Protein AF-A0A3D2BH63-F1 (afdb_monomer)

Radius of gyration: 15.49 Å; Cα contacts (8 Å, |Δi|>4): 263; chains: 1; bounding box: 50×36×34 Å

pLDDT: mean 92.27, std 14.52, range [35.19, 98.88]

Secondary structure (DSSP, 8-state):
------------S-SSHHHHHHHHHHTTB-HHHHHHTT-EEEHHHHHHHHTTT-S----EEEEE-SHHHHHHHHHH--SS--GGGBSSPPEESS--EE-SSEEEEEEEETTEEEEEEEEE-TTS---EE--TTT-SS-EE-S--

Structure (mmCIF, N/CA/C/O back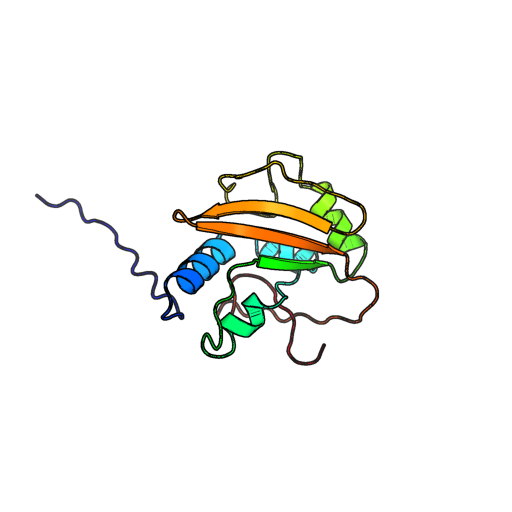bone):
data_AF-A0A3D2BH63-F1
#
_entry.id   AF-A0A3D2BH63-F1
#
loop_
_atom_site.group_PDB
_atom_site.id
_atom_site.type_symbol
_atom_site.label_atom_id
_atom_site.label_alt_id
_atom_site.label_comp_id
_atom_site.label_asym_id
_atom_site.label_entity_id
_atom_site.label_seq_id
_atom_site.pdbx_PDB_ins_code
_atom_site.Cartn_x
_atom_site.Cartn_y
_atom_site.Cartn_z
_atom_site.occupancy
_atom_site.B_iso_or_equiv
_atom_site.auth_seq_id
_atom_site.auth_comp_id
_atom_site.auth_asym_id
_atom_site.auth_atom_id
_atom_site.pdbx_PDB_model_num
ATOM 1 N N . MET A 1 1 ? -32.604 -19.301 19.716 1.00 35.19 1 MET A N 1
ATOM 2 C CA . MET A 1 1 ? -32.144 -20.195 18.634 1.00 35.19 1 MET A CA 1
ATOM 3 C C . MET A 1 1 ? -31.128 -19.418 17.830 1.00 35.19 1 MET A C 1
ATOM 5 O O . MET A 1 1 ? -31.483 -18.405 17.247 1.00 35.19 1 MET A O 1
ATOM 9 N N . ALA A 1 2 ? -29.863 -19.804 17.979 1.00 42.31 2 ALA A N 1
ATOM 10 C CA . ALA A 1 2 ? -28.702 -19.096 17.467 1.00 42.31 2 ALA A CA 1
ATOM 11 C C . ALA A 1 2 ? -28.712 -19.049 15.933 1.00 42.31 2 ALA A C 1
ATOM 13 O O . ALA A 1 2 ? -28.830 -20.091 15.294 1.00 42.31 2 ALA A O 1
ATOM 14 N N . ALA A 1 3 ? -28.552 -17.856 15.363 1.00 39.97 3 ALA A N 1
ATOM 15 C CA . ALA A 1 3 ? -28.030 -17.702 14.015 1.00 39.97 3 ALA A CA 1
ATOM 16 C C . ALA A 1 3 ? -26.554 -17.341 14.178 1.00 39.97 3 ALA A C 1
ATOM 18 O O . ALA A 1 3 ? -26.210 -16.345 14.813 1.00 39.97 3 ALA A O 1
ATOM 19 N N . LEU A 1 4 ? -25.711 -18.261 13.726 1.00 38.03 4 LEU A N 1
ATOM 20 C CA . LEU A 1 4 ? -24.276 -18.295 13.932 1.00 38.03 4 LEU A CA 1
ATOM 21 C C . LEU A 1 4 ? -23.617 -16.999 13.453 1.00 38.03 4 LEU A C 1
ATOM 23 O O . LEU A 1 4 ? -23.700 -16.637 12.283 1.00 38.03 4 LEU A O 1
ATOM 27 N N . CYS A 1 5 ? -22.936 -16.331 14.384 1.00 37.81 5 CYS A N 1
ATOM 28 C CA . CYS A 1 5 ? -21.883 -15.380 14.079 1.00 37.81 5 CYS A CA 1
ATOM 29 C C . CYS A 1 5 ? -20.830 -16.150 13.278 1.00 37.81 5 CYS A C 1
ATOM 31 O O . CYS A 1 5 ? -20.122 -16.990 13.837 1.00 37.81 5 CYS A O 1
ATOM 33 N N . GLN A 1 6 ? -20.774 -15.926 11.966 1.00 40.56 6 GLN A N 1
ATOM 34 C CA . GLN A 1 6 ? -19.672 -16.408 11.150 1.00 40.56 6 GLN A CA 1
ATOM 35 C C . GLN A 1 6 ? -18.455 -15.551 11.514 1.00 40.56 6 GLN A C 1
ATOM 37 O O . GLN A 1 6 ? -18.110 -14.599 10.823 1.00 40.56 6 GLN A O 1
ATOM 42 N N . GLN A 1 7 ? -17.834 -15.862 12.651 1.00 43.84 7 GLN A N 1
ATOM 43 C CA . GLN A 1 7 ? -16.452 -15.493 12.894 1.00 43.84 7 GLN A CA 1
ATOM 44 C C . GLN A 1 7 ? -15.652 -16.260 11.842 1.00 43.84 7 GLN A C 1
ATOM 46 O O . GLN A 1 7 ? -15.339 -17.437 12.020 1.00 43.84 7 GLN A O 1
ATOM 51 N N . HIS A 1 8 ? -15.374 -15.623 10.703 1.00 41.38 8 HIS A N 1
ATOM 52 C CA . HIS A 1 8 ? -14.134 -15.938 10.015 1.00 41.38 8 HIS A CA 1
ATOM 53 C C . HIS A 1 8 ? -13.060 -15.649 11.058 1.00 41.38 8 HIS A C 1
ATOM 55 O O . HIS A 1 8 ? -12.834 -14.495 11.419 1.00 41.38 8 HIS A O 1
ATOM 61 N N . ILE A 1 9 ? -12.503 -16.705 11.647 1.00 47.31 9 ILE A N 1
ATOM 62 C CA . ILE A 1 9 ? -11.255 -16.585 12.381 1.00 47.31 9 ILE A CA 1
ATOM 63 C C . ILE A 1 9 ? -10.245 -16.265 11.289 1.00 47.31 9 ILE A C 1
ATOM 65 O O . ILE A 1 9 ? -9.692 -17.167 10.665 1.00 47.31 9 ILE A O 1
ATOM 69 N N . ASP A 1 10 ? -10.104 -14.981 10.983 1.00 55.44 10 ASP A N 1
ATOM 70 C CA . ASP A 1 10 ? -8.986 -14.500 10.203 1.00 55.44 10 ASP A CA 1
ATOM 71 C C . ASP A 1 10 ? -7.778 -14.711 11.115 1.00 55.44 10 ASP A C 1
ATOM 73 O O . ASP A 1 10 ? -7.544 -13.965 12.072 1.00 55.44 10 ASP A O 1
ATOM 77 N N . MET A 1 11 ? -7.135 -15.868 10.947 1.00 66.56 11 MET A N 1
ATOM 78 C CA . MET A 1 11 ? -5.908 -16.241 11.638 1.00 66.56 11 MET A CA 1
ATOM 79 C C . MET A 1 11 ? -4.815 -15.327 11.094 1.00 66.56 11 MET A C 1
ATOM 81 O O . MET A 1 11 ? -4.008 -15.740 10.265 1.00 66.56 11 MET A O 1
ATOM 85 N N . SER A 1 12 ? -4.840 -14.069 11.530 1.00 79.06 12 SER A N 1
ATOM 86 C CA . SER A 1 12 ? -3.803 -13.107 11.206 1.00 79.06 12 SER A CA 1
ATOM 87 C C . SER A 1 12 ? -2.456 -13.685 11.611 1.00 79.06 12 SER A C 1
ATOM 89 O O . SER A 1 12 ? -2.317 -14.283 12.685 1.00 79.06 12 SER A O 1
ATOM 91 N N . ARG A 1 13 ? -1.462 -13.503 10.745 1.00 88.00 13 ARG A N 1
ATOM 92 C CA . ARG A 1 13 ? -0.096 -13.993 10.973 1.00 88.00 13 ARG A CA 1
ATOM 93 C C . ARG A 1 13 ? 0.632 -13.194 12.055 1.00 88.00 13 ARG A C 1
ATOM 95 O O . ARG A 1 13 ? 1.690 -13.612 12.518 1.00 88.00 13 ARG A O 1
ATOM 102 N N . TYR A 1 14 ? 0.056 -12.067 12.460 1.00 95.62 14 TYR A N 1
ATOM 103 C CA . TYR A 1 14 ? 0.635 -11.118 13.397 1.00 95.62 14 TYR A CA 1
ATOM 104 C C . TYR A 1 14 ? 0.055 -11.287 14.798 1.00 95.62 14 TYR A C 1
ATOM 106 O O . TYR A 1 14 ? -1.119 -11.616 14.974 1.00 95.62 14 TYR A O 1
ATOM 114 N N . ASN A 1 15 ? 0.860 -11.028 15.824 1.00 96.69 15 ASN A N 1
ATOM 115 C CA . ASN A 1 15 ? 0.418 -11.057 17.213 1.00 96.69 15 ASN A CA 1
ATOM 116 C C . ASN A 1 15 ? -0.135 -9.696 17.641 1.00 96.69 15 ASN A C 1
ATOM 118 O O . ASN A 1 15 ? -1.134 -9.647 18.370 1.00 96.69 15 ASN A O 1
ATOM 122 N N . GLN A 1 16 ? 0.465 -8.601 17.162 1.00 97.19 16 GLN A N 1
ATOM 123 C CA . GLN A 1 16 ? 0.119 -7.250 17.586 1.00 97.19 16 GLN A CA 1
ATOM 124 C C . GLN A 1 16 ? -1.128 -6.742 16.873 1.00 97.19 16 GLN A C 1
ATOM 126 O O . GLN A 1 16 ? -1.233 -6.777 15.650 1.00 97.19 16 GLN A O 1
ATOM 131 N N . GLN A 1 17 ? -2.070 -6.197 17.646 1.00 96.69 17 GLN A N 1
ATOM 132 C CA . GLN A 1 17 ? -3.368 -5.768 17.121 1.00 96.69 17 GLN A CA 1
ATOM 133 C C . GLN A 1 17 ? -3.252 -4.765 15.964 1.00 96.69 17 GLN A C 1
ATOM 135 O O . GLN A 1 17 ? -4.004 -4.868 15.000 1.00 96.69 17 GLN A O 1
ATOM 140 N N . HIS A 1 18 ? -2.310 -3.821 16.033 1.00 96.62 18 HIS A N 1
ATOM 141 C CA . HIS A 1 18 ? -2.116 -2.840 14.967 1.00 96.62 18 HIS A CA 1
ATOM 142 C C . HIS A 1 18 ? -1.662 -3.501 13.658 1.00 96.62 18 HIS A C 1
ATOM 144 O O . HIS A 1 18 ? -2.192 -3.167 12.606 1.00 96.62 18 HIS A O 1
ATOM 150 N N . HIS A 1 19 ? -0.779 -4.499 13.698 1.00 97.94 19 HIS A N 1
ATOM 151 C CA . HIS A 1 19 ? -0.349 -5.219 12.498 1.00 97.94 19 HIS A CA 1
ATOM 152 C C . HIS A 1 19 ? -1.436 -6.131 11.920 1.00 97.94 19 HIS A C 1
ATOM 154 O O . HIS A 1 19 ? -1.548 -6.223 10.700 1.00 97.94 19 HIS A O 1
ATOM 160 N N . LYS A 1 20 ? -2.313 -6.710 12.754 1.00 97.75 20 LYS A N 1
ATOM 161 C CA . LYS A 1 20 ? -3.531 -7.394 12.267 1.00 97.75 20 LYS A CA 1
ATOM 162 C C . LYS A 1 20 ? -4.437 -6.442 11.482 1.00 97.75 20 LYS A C 1
ATOM 164 O O . LYS A 1 20 ? -5.003 -6.811 10.458 1.00 97.75 20 LYS A O 1
ATOM 169 N N . ILE A 1 21 ? -4.569 -5.201 11.959 1.00 98.06 21 ILE A N 1
ATOM 170 C CA . ILE A 1 21 ? -5.345 -4.157 11.278 1.00 98.06 21 ILE A CA 1
ATOM 171 C C . ILE A 1 21 ? -4.678 -3.771 9.953 1.00 98.06 21 ILE A C 1
ATOM 173 O O . ILE A 1 21 ? -5.383 -3.642 8.953 1.00 98.06 21 ILE A O 1
ATOM 177 N N . ILE A 1 22 ? -3.346 -3.641 9.913 1.00 98.44 22 ILE A N 1
ATOM 178 C CA . ILE A 1 22 ? -2.617 -3.395 8.660 1.00 98.44 22 ILE A CA 1
ATOM 179 C C . ILE A 1 22 ? -2.807 -4.546 7.672 1.00 98.44 22 ILE A C 1
ATOM 181 O O . ILE A 1 22 ? -3.128 -4.284 6.520 1.00 98.44 22 ILE A O 1
ATOM 185 N N . GLU A 1 23 ? -2.680 -5.804 8.096 1.00 97.69 23 GLU A N 1
ATOM 186 C CA . GLU A 1 23 ? -2.934 -6.968 7.234 1.00 97.69 23 GLU A CA 1
ATOM 187 C C . GLU A 1 23 ? -4.356 -6.945 6.660 1.00 97.69 23 GLU A C 1
ATOM 189 O O . GLU A 1 23 ? -4.555 -7.098 5.456 1.00 97.69 23 GLU A O 1
ATOM 194 N N . SER A 1 24 ? -5.351 -6.670 7.506 1.00 97.69 24 SER A N 1
ATOM 195 C CA . SER A 1 24 ? -6.742 -6.527 7.079 1.00 97.69 24 SER A CA 1
ATOM 196 C C . SER A 1 24 ? -6.937 -5.374 6.084 1.00 97.69 24 SER A C 1
ATOM 198 O O . SER A 1 24 ? -7.671 -5.539 5.113 1.00 97.69 24 SER A O 1
ATOM 200 N N . ALA A 1 25 ? -6.270 -4.231 6.277 1.00 98.44 25 ALA A N 1
ATOM 201 C CA . ALA A 1 25 ? -6.309 -3.122 5.325 1.00 98.44 25 ALA A CA 1
ATOM 202 C C . ALA A 1 25 ? -5.628 -3.493 3.997 1.00 98.44 25 ALA A C 1
ATOM 204 O O . ALA A 1 25 ? -6.165 -3.196 2.932 1.00 98.44 25 ALA A O 1
ATOM 205 N N . LEU A 1 26 ? -4.480 -4.180 4.049 1.00 98.50 26 LEU A N 1
ATOM 206 C CA . LEU A 1 26 ? -3.744 -4.641 2.869 1.00 98.50 26 LEU A CA 1
ATOM 207 C C . LEU A 1 26 ? -4.587 -5.590 2.000 1.00 98.50 26 LEU A C 1
ATOM 209 O O 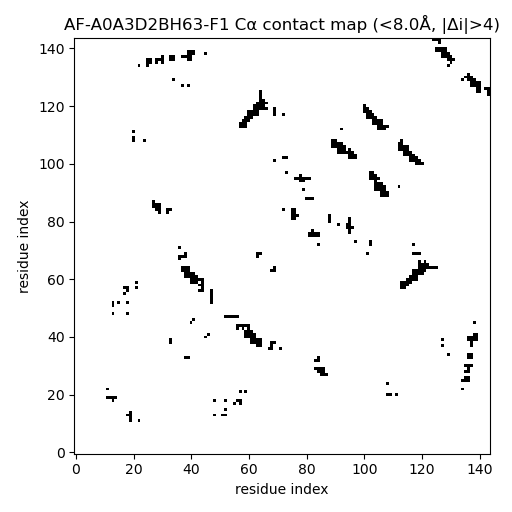. LEU A 1 26 ? -4.500 -5.525 0.778 1.00 98.50 26 LEU A O 1
ATOM 213 N N . ASN A 1 27 ? -5.449 -6.414 2.605 1.00 97.94 27 ASN A N 1
ATOM 214 C CA . ASN A 1 27 ? -6.370 -7.303 1.883 1.00 97.94 27 ASN A CA 1
ATOM 215 C C . ASN A 1 27 ? -7.448 -6.570 1.061 1.00 97.94 27 ASN A C 1
ATOM 217 O O . ASN A 1 27 ? -8.082 -7.194 0.215 1.00 97.94 27 ASN A O 1
ATOM 221 N N . ASN A 1 28 ? -7.685 -5.280 1.313 1.00 98.50 28 ASN A N 1
ATOM 222 C CA . ASN A 1 28 ? -8.687 -4.497 0.591 1.00 98.50 28 ASN A CA 1
ATOM 223 C C . ASN A 1 28 ? -8.143 -3.863 -0.704 1.00 98.50 28 ASN A C 1
ATOM 225 O O . ASN A 1 28 ? -8.930 -3.388 -1.524 1.00 98.50 28 ASN A O 1
ATOM 229 N N . PHE A 1 29 ? -6.822 -3.839 -0.906 1.00 98.75 29 PHE A N 1
ATOM 230 C CA . PHE A 1 29 ? -6.220 -3.327 -2.140 1.00 98.75 29 PHE A CA 1
ATOM 231 C C . PHE A 1 29 ? -6.358 -4.333 -3.287 1.00 98.75 29 PHE A C 1
ATOM 233 O O . PHE A 1 29 ? -6.325 -5.547 -3.075 1.00 98.75 29 PHE A O 1
ATOM 240 N N . ASP A 1 30 ? -6.507 -3.827 -4.509 1.00 98.62 30 ASP A N 1
ATOM 241 C CA . ASP A 1 30 ? -6.640 -4.666 -5.701 1.00 98.62 30 ASP A CA 1
ATOM 242 C C . ASP A 1 30 ? -5.266 -5.191 -6.152 1.00 98.62 30 ASP A C 1
ATOM 244 O O . ASP A 1 30 ? -4.481 -4.502 -6.807 1.00 98.62 30 ASP A O 1
ATOM 248 N N . ALA A 1 31 ? -4.959 -6.434 -5.782 1.00 98.25 31 ALA A 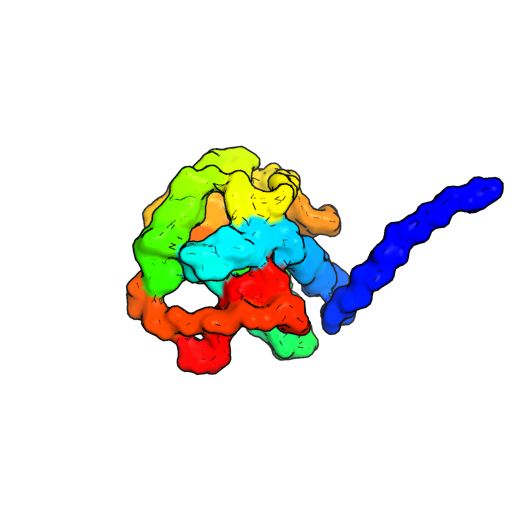N 1
ATOM 249 C CA . ALA A 1 31 ? -3.684 -7.065 -6.108 1.00 98.25 31 ALA A CA 1
ATOM 250 C C . ALA A 1 31 ? -3.438 -7.186 -7.622 1.00 98.25 31 ALA A C 1
ATOM 252 O O . ALA A 1 31 ? -2.297 -7.035 -8.062 1.00 98.25 31 ALA A O 1
ATOM 253 N N . ASP A 1 32 ? -4.485 -7.421 -8.419 1.00 98.38 32 ASP A N 1
ATOM 254 C CA . ASP A 1 32 ? -4.360 -7.596 -9.867 1.00 98.38 32 ASP A CA 1
ATOM 255 C C . ASP A 1 32 ? -3.995 -6.262 -10.527 1.00 98.38 32 ASP A C 1
ATOM 257 O O . ASP A 1 32 ? -3.068 -6.206 -11.344 1.00 98.38 32 ASP A O 1
ATOM 261 N N . PHE A 1 33 ? -4.643 -5.166 -10.114 1.00 98.69 33 PHE A N 1
ATOM 262 C CA . PHE A 1 33 ? -4.276 -3.817 -10.548 1.00 98.69 33 PHE A CA 1
ATOM 263 C C . PHE A 1 33 ? -2.833 -3.476 -10.153 1.00 98.69 33 PHE A C 1
ATOM 265 O O . PHE A 1 33 ? -2.083 -2.910 -10.954 1.00 98.69 33 PHE A O 1
ATOM 272 N N . PHE A 1 34 ? -2.415 -3.838 -8.938 1.00 98.62 34 PHE A N 1
ATOM 273 C CA . PHE A 1 34 ? -1.079 -3.527 -8.428 1.00 98.62 34 PHE A CA 1
ATOM 274 C C . PHE A 1 34 ? 0.004 -4.306 -9.174 1.00 98.62 34 PHE A C 1
ATOM 276 O O . PHE A 1 34 ? 1.015 -3.719 -9.560 1.00 98.62 34 PHE A O 1
ATOM 283 N N . CYS A 1 35 ? -0.217 -5.595 -9.438 1.00 98.00 35 CYS A N 1
ATOM 284 C CA . CYS A 1 35 ? 0.680 -6.416 -10.246 1.00 98.00 35 CYS A CA 1
ATOM 285 C C . CYS A 1 35 ? 0.758 -5.916 -11.694 1.00 98.00 35 CYS A C 1
ATOM 287 O O . CYS A 1 35 ? 1.854 -5.809 -12.240 1.00 98.00 35 CYS A O 1
ATOM 289 N N . ALA A 1 36 ? -0.374 -5.562 -12.309 1.00 98.06 36 ALA A N 1
ATOM 290 C CA . ALA A 1 36 ? -0.407 -5.060 -13.683 1.00 98.06 36 ALA A CA 1
ATOM 291 C C . ALA A 1 36 ? 0.325 -3.716 -13.851 1.00 98.06 36 ALA A C 1
ATOM 293 O O . ALA A 1 36 ? 0.868 -3.441 -14.922 1.00 98.06 36 ALA A O 1
ATOM 294 N N . ASN A 1 37 ? 0.361 -2.893 -12.798 1.00 97.94 37 ASN A N 1
ATOM 295 C CA . ASN A 1 37 ? 0.931 -1.545 -12.827 1.00 97.94 37 ASN A CA 1
ATOM 296 C C . ASN A 1 37 ? 2.218 -1.388 -12.002 1.00 97.94 37 ASN A C 1
ATOM 298 O O . ASN A 1 37 ? 2.680 -0.265 -11.832 1.00 97.94 37 ASN A O 1
ATOM 302 N N . ASN A 1 38 ? 2.815 -2.481 -11.516 1.00 96.50 38 ASN A N 1
ATOM 303 C CA . ASN A 1 38 ? 4.025 -2.484 -10.683 1.00 96.50 38 ASN A CA 1
ATOM 304 C C . ASN A 1 38 ? 3.937 -1.541 -9.463 1.00 96.50 38 ASN A C 1
ATOM 306 O O . ASN A 1 38 ? 4.858 -0.773 -9.206 1.00 96.50 38 ASN A O 1
ATOM 310 N N . ILE A 1 39 ? 2.835 -1.561 -8.713 1.00 98.31 39 ILE A N 1
ATOM 311 C CA . ILE A 1 39 ? 2.666 -0.749 -7.494 1.00 98.31 39 ILE A CA 1
ATOM 312 C C . ILE A 1 39 ? 3.066 -1.598 -6.289 1.00 98.31 39 ILE A C 1
ATOM 314 O O . ILE A 1 39 ? 2.407 -2.583 -5.992 1.00 98.31 39 ILE A O 1
ATOM 318 N N . ILE A 1 40 ? 4.143 -1.236 -5.596 1.00 98.00 40 ILE A N 1
ATOM 319 C CA . ILE A 1 40 ? 4.884 -2.167 -4.735 1.00 98.00 40 ILE A CA 1
ATOM 320 C C . ILE A 1 40 ? 4.743 -1.784 -3.263 1.00 98.00 40 ILE A C 1
ATOM 322 O O . ILE A 1 40 ? 5.166 -0.701 -2.872 1.00 98.00 40 ILE A O 1
ATOM 326 N N . PHE A 1 41 ? 4.220 -2.667 -2.413 1.00 98.50 41 PHE A N 1
ATOM 327 C CA . PHE A 1 41 ? 4.216 -2.459 -0.966 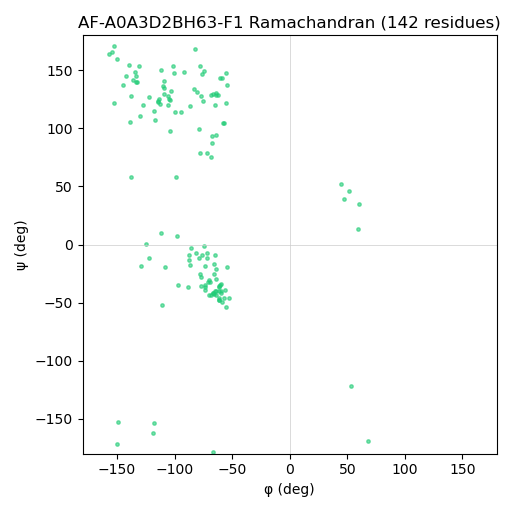1.00 98.50 41 PHE A CA 1
ATOM 328 C C . PHE A 1 41 ? 5.648 -2.383 -0.437 1.00 98.50 41 PHE A C 1
ATOM 330 O O . PHE A 1 41 ? 6.483 -3.251 -0.701 1.00 98.50 41 PHE A O 1
ATOM 337 N N . GLY A 1 42 ? 5.939 -1.333 0.317 1.00 96.50 42 GLY A N 1
ATOM 338 C CA . GLY A 1 42 ? 7.277 -1.003 0.768 1.00 96.50 42 GLY A CA 1
ATOM 339 C C . GLY A 1 42 ? 7.273 -0.303 2.117 1.00 96.50 42 GLY A C 1
ATOM 340 O O . GLY A 1 42 ? 6.401 -0.503 2.965 1.00 96.50 42 GLY A O 1
ATOM 341 N N . GLY A 1 43 ? 8.307 0.505 2.322 1.00 95.50 43 GLY A N 1
ATOM 342 C CA . GLY A 1 43 ? 8.435 1.318 3.519 1.00 95.50 43 GLY A CA 1
ATOM 343 C C . GLY A 1 43 ? 8.665 0.514 4.797 1.00 95.50 43 GLY A C 1
ATOM 344 O O . GLY A 1 43 ? 8.982 -0.680 4.807 1.00 95.50 43 GLY A O 1
ATOM 345 N N . GLY A 1 44 ? 8.553 1.223 5.914 1.00 97.44 44 GLY A N 1
ATOM 346 C CA . GLY A 1 44 ? 8.932 0.694 7.213 1.00 97.44 44 GLY A CA 1
ATOM 347 C C . GLY A 1 44 ? 7.998 -0.403 7.726 1.00 97.44 44 GLY A C 1
ATOM 348 O O . GLY A 1 44 ? 8.452 -1.280 8.463 1.00 97.44 44 GLY A O 1
ATOM 349 N N . THR A 1 45 ? 6.718 -0.356 7.361 1.00 98.25 45 THR A N 1
ATOM 350 C CA . THR A 1 45 ? 5.717 -1.313 7.846 1.00 98.25 45 THR A CA 1
ATOM 351 C C . THR A 1 45 ? 5.874 -2.671 7.193 1.00 98.25 45 THR A C 1
ATOM 353 O O . THR A 1 45 ? 5.849 -3.667 7.905 1.00 98.25 45 THR A O 1
ATOM 356 N N . ARG A 1 46 ? 6.179 -2.740 5.890 1.00 97.38 46 ARG A N 1
ATOM 357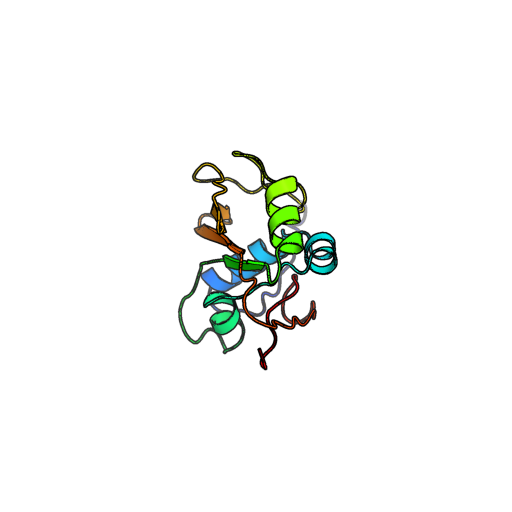 C CA . ARG A 1 46 ? 6.549 -4.005 5.238 1.00 97.38 46 ARG A CA 1
ATOM 358 C C . ARG A 1 46 ? 7.687 -4.713 5.982 1.00 97.38 46 ARG A C 1
ATOM 360 O O . ARG A 1 46 ? 7.599 -5.909 6.237 1.00 97.38 46 ARG A O 1
ATOM 367 N N . ILE A 1 47 ? 8.734 -3.971 6.361 1.00 96.88 47 ILE A N 1
ATOM 368 C CA . ILE A 1 47 ? 9.882 -4.508 7.114 1.00 96.88 47 ILE A CA 1
ATOM 369 C C . ILE A 1 47 ? 9.451 -4.962 8.516 1.00 96.88 47 ILE A C 1
ATOM 371 O O . ILE A 1 47 ? 9.871 -6.024 8.963 1.00 96.88 47 ILE A O 1
ATOM 375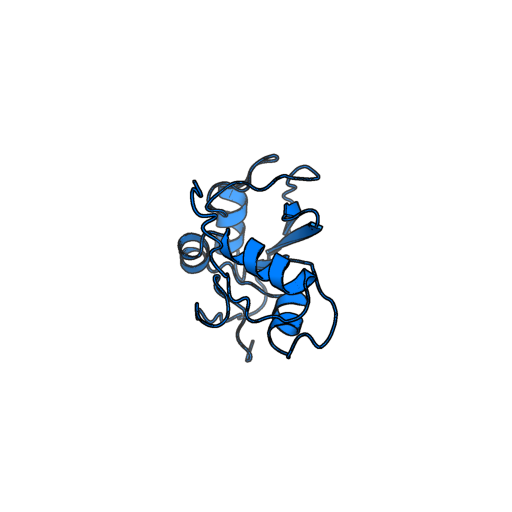 N N . ALA A 1 48 ? 8.619 -4.177 9.209 1.00 97.81 48 ALA A N 1
ATOM 376 C CA . ALA A 1 48 ? 8.119 -4.517 10.544 1.00 97.81 48 ALA A CA 1
ATOM 377 C C . ALA A 1 48 ? 7.301 -5.810 10.542 1.00 97.81 48 ALA A C 1
ATOM 379 O O . ALA A 1 48 ? 7.567 -6.698 11.347 1.00 97.81 48 ALA A O 1
ATOM 380 N N . LEU A 1 49 ? 6.371 -5.931 9.596 1.00 96.94 49 LEU A N 1
ATOM 381 C CA . LEU A 1 49 ? 5.556 -7.124 9.401 1.00 96.94 49 LEU A CA 1
ATOM 382 C C . LEU A 1 49 ? 6.412 -8.347 9.051 1.00 96.94 49 LEU A C 1
ATOM 384 O O . LEU A 1 49 ? 6.127 -9.455 9.481 1.00 96.94 49 LEU A O 1
ATOM 388 N N . GLU A 1 50 ? 7.480 -8.171 8.284 1.00 94.88 50 GLU A N 1
ATOM 389 C CA . GLU A 1 50 ? 8.327 -9.294 7.900 1.00 94.88 50 GLU A CA 1
ATOM 390 C C . GLU A 1 50 ? 9.274 -9.772 9.012 1.00 94.88 50 GLU A C 1
ATOM 392 O O . GLU A 1 50 ? 9.564 -10.963 9.112 1.00 94.88 50 GLU A O 1
ATOM 397 N N . LEU A 1 51 ? 9.793 -8.854 9.826 1.00 95.38 51 LEU A N 1
ATOM 398 C CA . LEU A 1 51 ? 10.798 -9.150 10.846 1.00 95.38 51 LEU A CA 1
ATOM 399 C C . LEU A 1 51 ? 10.152 -9.311 12.224 1.00 95.38 51 LEU A C 1
ATOM 401 O O . LEU A 1 51 ? 10.488 -8.572 13.148 1.00 95.38 51 LEU A O 1
ATOM 405 N N . ASP A 1 52 ? 9.211 -10.251 12.339 1.00 95.44 52 ASP A N 1
ATOM 406 C CA . ASP A 1 52 ? 8.548 -10.637 13.596 1.00 95.44 52 ASP A CA 1
ATOM 407 C C . ASP A 1 52 ? 8.056 -9.441 14.434 1.00 95.44 52 ASP A C 1
ATOM 409 O O . ASP A 1 52 ? 8.173 -9.423 15.660 1.00 95.44 52 ASP A O 1
ATOM 413 N N . GLU A 1 53 ? 7.519 -8.408 13.775 1.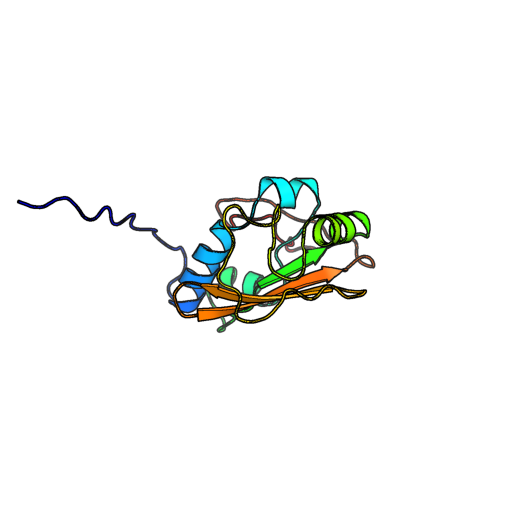00 96.94 53 GLU A N 1
ATOM 414 C CA . GLU A 1 53 ? 6.956 -7.226 14.436 1.00 96.94 53 GLU A CA 1
ATOM 415 C C . GLU A 1 53 ? 7.987 -6.460 15.298 1.00 96.94 53 GLU A C 1
ATOM 417 O O . GLU A 1 53 ? 7.638 -5.893 16.335 1.00 96.94 53 GLU A O 1
ATOM 422 N N . TYR A 1 54 ? 9.262 -6.410 14.869 1.00 97.25 54 TYR A N 1
ATOM 423 C CA . TYR A 1 54 ? 10.398 -5.858 15.643 1.00 97.25 54 TYR A CA 1
ATOM 424 C C . TYR A 1 54 ? 10.223 -4.419 16.160 1.00 97.25 54 TYR A C 1
ATOM 426 O O . TYR A 1 54 ? 10.950 -3.983 17.058 1.00 97.25 54 TYR A O 1
ATOM 434 N N . ARG A 1 55 ? 9.303 -3.656 15.570 1.00 97.50 55 ARG A N 1
ATOM 435 C CA . ARG A 1 55 ? 8.863 -2.342 16.038 1.00 97.50 55 ARG A CA 1
ATOM 436 C C . ARG A 1 55 ? 7.415 -2.110 15.630 1.00 97.50 55 ARG A C 1
ATOM 438 O O . ARG A 1 55 ? 6.947 -2.677 14.647 1.00 97.50 55 ARG A O 1
ATOM 445 N N . GLU A 1 56 ? 6.760 -1.182 16.314 1.00 97.38 56 GLU A N 1
ATOM 446 C CA . GLU A 1 56 ? 5.476 -0.653 15.862 1.00 97.38 56 GLU A CA 1
ATOM 447 C C . GLU A 1 56 ? 5.660 0.153 14.564 1.00 97.38 56 GLU A C 1
ATOM 449 O O . GLU A 1 56 ? 6.540 1.019 14.456 1.00 97.38 56 GLU A O 1
ATOM 454 N N . SER A 1 57 ? 4.849 -0.162 13.555 1.00 98.00 57 SER A N 1
ATOM 455 C CA . SER A 1 57 ? 4.767 0.561 12.287 1.00 98.00 57 SER A CA 1
ATOM 456 C C . SER A 1 57 ? 3.367 0.388 11.712 1.00 98.00 57 SER A C 1
ATOM 458 O O . SER A 1 57 ? 2.929 -0.737 11.498 1.00 98.00 57 SER A O 1
ATOM 460 N N . ILE A 1 58 ? 2.663 1.494 11.476 1.00 97.81 58 ILE A N 1
ATOM 461 C CA . ILE A 1 58 ? 1.244 1.456 11.086 1.00 97.81 58 ILE A CA 1
ATOM 462 C C . ILE A 1 58 ? 0.943 2.207 9.788 1.00 97.81 58 ILE A C 1
ATOM 464 O O . ILE A 1 58 ? -0.206 2.261 9.369 1.00 97.81 58 ILE A O 1
ATOM 468 N N . ASP A 1 59 ? 1.954 2.794 9.152 1.00 98.56 59 ASP A N 1
ATOM 469 C CA . ASP A 1 59 ? 1.788 3.457 7.858 1.00 98.56 59 ASP A CA 1
ATOM 470 C C . ASP A 1 59 ? 1.731 2.410 6.736 1.00 98.56 59 ASP A C 1
ATOM 472 O O . ASP A 1 59 ? 2.296 1.322 6.865 1.00 98.56 59 ASP A O 1
ATOM 476 N N . ILE A 1 60 ? 1.079 2.725 5.622 1.00 98.81 60 ILE A N 1
ATOM 477 C CA . ILE A 1 60 ? 1.115 1.909 4.406 1.00 98.81 60 ILE A CA 1
ATOM 478 C C . ILE A 1 60 ? 1.738 2.746 3.293 1.00 98.81 60 ILE A C 1
ATOM 480 O O . ILE A 1 60 ? 1.166 3.748 2.860 1.00 98.81 60 ILE A O 1
ATOM 484 N N . ASP A 1 61 ? 2.902 2.304 2.824 1.00 98.62 61 ASP A N 1
ATOM 485 C CA . ASP A 1 61 ? 3.640 2.939 1.740 1.00 98.62 61 ASP A CA 1
ATOM 486 C C . ASP A 1 61 ? 3.683 2.007 0.528 1.00 98.62 61 ASP A C 1
ATOM 488 O O . ASP A 1 61 ? 4.154 0.869 0.615 1.00 98.62 61 ASP A O 1
ATOM 492 N N . PHE A 1 62 ? 3.242 2.510 -0.618 1.00 98.75 62 PHE A N 1
ATOM 493 C CA . PHE A 1 62 ? 3.421 1.880 -1.917 1.00 98.75 62 PHE A CA 1
ATOM 494 C C . PHE A 1 62 ? 4.414 2.678 -2.761 1.00 98.75 62 PHE A C 1
ATOM 496 O O . PHE A 1 62 ? 4.357 3.906 -2.826 1.00 98.75 62 PHE A O 1
ATOM 503 N N . LEU A 1 63 ? 5.319 1.983 -3.437 1.00 98.06 63 LEU A N 1
ATOM 504 C CA . LEU A 1 63 ? 6.333 2.541 -4.320 1.00 98.06 63 LEU A CA 1
ATOM 505 C C . LEU A 1 63 ? 5.909 2.330 -5.774 1.00 98.06 63 LEU A C 1
ATOM 507 O O . LEU A 1 63 ? 5.523 1.234 -6.171 1.00 98.06 63 LEU A O 1
ATOM 511 N N . CYS A 1 64 ? 5.995 3.388 -6.571 1.00 97.56 64 CYS A N 1
ATOM 512 C CA . CYS A 1 64 ? 5.782 3.375 -8.012 1.00 97.56 64 CYS A CA 1
ATOM 513 C C . CYS A 1 64 ? 7.158 3.458 -8.698 1.00 97.56 64 CYS A C 1
ATOM 515 O O . CYS A 1 64 ? 7.692 4.563 -8.831 1.00 97.56 64 CYS A O 1
ATOM 517 N N . PRO A 1 65 ? 7.748 2.333 -9.138 1.00 95.62 65 PRO A N 1
ATOM 518 C CA . PRO A 1 65 ? 9.143 2.240 -9.576 1.00 95.62 65 PRO A CA 1
ATOM 519 C C . PRO A 1 65 ? 9.405 2.911 -10.928 1.00 95.62 65 PRO A C 1
ATOM 521 O O . PRO A 1 65 ? 10.536 2.997 -11.389 1.00 95.62 65 PRO A O 1
ATOM 524 N N . ASN A 1 66 ? 8.362 3.369 -11.619 1.00 94.94 66 ASN A N 1
ATOM 525 C CA . ASN A 1 66 ? 8.489 4.099 -12.870 1.00 94.94 66 ASN A CA 1
ATOM 526 C C . ASN A 1 66 ? 7.305 5.052 -13.080 1.00 94.94 66 ASN A C 1
ATOM 528 O O . ASN A 1 66 ? 6.302 5.039 -12.359 1.00 94.94 66 ASN A O 1
ATOM 532 N N . LYS A 1 67 ? 7.429 5.896 -14.109 1.00 94.88 67 LYS A N 1
ATOM 533 C CA . LYS A 1 67 ? 6.427 6.918 -14.442 1.00 94.88 67 LYS A CA 1
ATOM 534 C C . LYS A 1 67 ? 5.065 6.326 -14.780 1.00 94.88 67 LYS A C 1
ATOM 536 O O . LYS A 1 67 ? 4.064 6.953 -14.454 1.00 94.88 67 LYS A O 1
ATOM 541 N N . ASP A 1 68 ? 5.018 5.171 -15.434 1.00 96.56 68 ASP A N 1
ATOM 542 C CA . ASP A 1 68 ? 3.752 4.563 -15.847 1.00 96.56 68 ASP A CA 1
ATOM 543 C C . ASP A 1 68 ? 3.006 3.969 -14.646 1.00 96.56 68 ASP A C 1
ATOM 545 O O . ASP A 1 68 ? 1.799 4.163 -14.535 1.00 96.56 68 ASP A O 1
ATOM 549 N N . SER A 1 69 ? 3.735 3.419 -13.671 1.00 97.44 69 SER A N 1
ATOM 550 C CA . SER A 1 69 ? 3.182 2.972 -12.382 1.00 97.44 69 SER A CA 1
ATOM 551 C C . SER A 1 69 ? 2.510 4.135 -11.639 1.00 97.44 69 SER A C 1
ATOM 553 O O . SER A 1 69 ? 1.345 4.062 -11.252 1.00 97.44 69 SER A O 1
ATOM 555 N N . TYR A 1 70 ? 3.208 5.272 -11.512 1.00 97.75 70 TYR A N 1
ATOM 556 C CA . TYR A 1 70 ? 2.651 6.449 -10.833 1.00 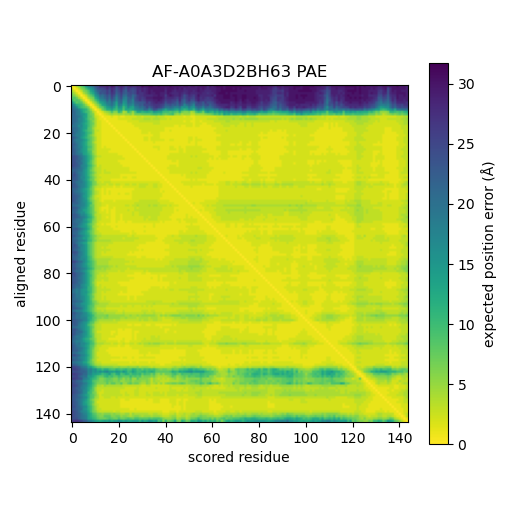97.75 70 TYR A CA 1
ATOM 557 C C . TYR A 1 70 ? 1.512 7.110 -11.628 1.00 97.75 70 TYR A C 1
ATOM 559 O O . TYR A 1 70 ? 0.560 7.639 -11.049 1.00 97.75 70 TYR A O 1
ATOM 567 N N . ARG A 1 71 ? 1.569 7.064 -12.966 1.00 97.44 71 ARG A N 1
ATOM 568 C CA . ARG A 1 71 ? 0.468 7.508 -13.834 1.00 97.44 71 ARG A CA 1
ATOM 569 C C . ARG A 1 71 ? -0.784 6.660 -13.646 1.00 97.44 71 ARG A C 1
ATOM 571 O O . ARG A 1 71 ? -1.858 7.248 -13.633 1.00 97.44 71 ARG A O 1
ATOM 578 N N . ALA A 1 72 ? -0.658 5.343 -13.486 1.00 98.44 72 ALA A N 1
ATOM 579 C CA . ALA A 1 72 ? -1.795 4.460 -13.235 1.00 98.44 72 ALA A CA 1
ATOM 580 C C . ALA A 1 72 ? -2.509 4.833 -11.928 1.00 98.44 72 ALA A C 1
ATOM 582 O O . ALA A 1 72 ? -3.715 5.067 -11.938 1.00 98.44 72 ALA A O 1
ATOM 583 N N . VAL A 1 73 ? -1.750 5.030 -10.841 1.00 98.62 73 VAL A N 1
ATOM 584 C CA . VAL A 1 73 ? -2.286 5.528 -9.560 1.00 98.62 73 VAL A CA 1
ATOM 585 C C . VAL A 1 73 ? -3.021 6.854 -9.763 1.00 98.62 73 VAL A C 1
ATOM 587 O O . VAL A 1 73 ? -4.189 6.986 -9.415 1.00 98.62 73 VAL A O 1
ATOM 590 N N . ARG A 1 74 ? -2.368 7.849 -10.372 1.00 97.94 74 ARG A N 1
ATOM 591 C CA . ARG A 1 74 ? -2.968 9.175 -10.588 1.00 97.94 74 ARG A CA 1
ATOM 592 C C . ARG A 1 74 ? -4.161 9.185 -11.541 1.00 97.94 74 ARG A C 1
ATOM 594 O O . ARG A 1 74 ? -4.935 10.135 -11.501 1.00 97.94 74 ARG A O 1
ATOM 601 N N . GLY A 1 75 ? -4.234 8.219 -12.449 1.00 98.00 75 GLY A N 1
ATOM 602 C CA . GLY A 1 75 ? -5.276 8.133 -13.465 1.00 98.00 75 GLY A CA 1
ATOM 603 C C . GLY A 1 75 ? -6.600 7.618 -12.915 1.00 98.00 75 GLY A C 1
ATOM 604 O O . GLY A 1 75 ? -7.638 7.983 -13.457 1.00 98.00 75 GLY A O 1
ATOM 605 N N . THR A 1 76 ? -6.558 6.810 -11.852 1.00 98.00 76 THR A N 1
ATOM 606 C CA . THR A 1 76 ? -7.763 6.228 -11.254 1.00 98.00 76 THR A CA 1
ATOM 607 C C . THR A 1 76 ? -8.267 7.018 -10.046 1.00 98.00 76 THR A C 1
ATOM 609 O O . THR A 1 76 ? -9.472 7.151 -9.886 1.00 98.00 76 THR A O 1
ATOM 612 N N . VAL A 1 77 ? -7.395 7.617 -9.226 1.00 98.19 77 VAL A N 1
ATOM 613 C CA . VAL A 1 77 ? -7.831 8.352 -8.019 1.00 98.19 77 VAL A CA 1
ATOM 614 C C . VAL A 1 77 ? -8.473 9.706 -8.330 1.00 98.19 77 VAL A C 1
ATOM 616 O O . VAL A 1 77 ? -8.046 10.426 -9.237 1.00 98.19 77 VAL A O 1
ATOM 619 N N . ASP A 1 78 ? -9.415 10.117 -7.485 1.00 97.56 78 ASP A N 1
ATOM 620 C CA . ASP A 1 78 ? -9.852 11.510 -7.363 1.00 97.56 78 ASP A CA 1
ATOM 621 C C . ASP A 1 78 ? -9.594 12.037 -5.936 1.00 97.56 78 ASP A C 1
ATOM 623 O O . ASP A 1 78 ? -8.738 11.510 -5.226 1.00 97.56 78 ASP A O 1
ATOM 627 N N . ASN A 1 79 ? -10.235 13.136 -5.522 1.00 97.44 79 ASN A N 1
ATOM 628 C CA . ASN A 1 79 ? -10.007 13.726 -4.199 1.00 97.44 79 ASN A CA 1
ATOM 629 C C . ASN A 1 79 ? -10.787 13.045 -3.057 1.00 97.44 79 ASN A C 1
ATOM 631 O O . ASN A 1 79 ? -10.557 13.383 -1.892 1.00 97.44 79 ASN A O 1
ATOM 635 N N . ILE A 1 80 ? -11.687 12.111 -3.361 1.00 97.88 80 ILE A N 1
ATOM 636 C CA . ILE A 1 80 ? -12.572 11.441 -2.401 1.00 97.88 80 ILE A CA 1
ATOM 637 C C . ILE A 1 80 ? -12.555 9.908 -2.499 1.00 97.88 80 ILE A C 1
ATOM 639 O O . ILE A 1 80 ? -12.968 9.275 -1.530 1.00 97.88 80 ILE A O 1
ATOM 643 N N . GLN A 1 81 ? -12.083 9.321 -3.604 1.00 98.50 81 GLN A N 1
ATOM 644 C CA . GLN A 1 81 ? -12.056 7.871 -3.835 1.00 98.50 81 GLN A CA 1
ATOM 645 C C . GLN A 1 81 ? -10.717 7.358 -4.386 1.00 98.50 81 GLN A C 1
ATOM 647 O O . GLN A 1 81 ? -10.029 8.034 -5.161 1.00 98.50 81 GLN A O 1
ATOM 652 N N . LEU A 1 82 ? -10.347 6.142 -3.969 1.00 98.69 82 LEU A N 1
ATOM 653 C CA . LEU A 1 82 ? -9.168 5.421 -4.465 1.00 98.69 82 LEU A CA 1
ATOM 654 C C . LEU A 1 82 ? -9.450 4.607 -5.740 1.00 98.69 82 LEU A C 1
ATOM 656 O O . LEU A 1 82 ? -8.503 4.272 -6.452 1.00 98.69 82 LEU A O 1
ATOM 660 N N . ASN A 1 83 ? -10.719 4.336 -6.044 1.00 98.56 83 ASN A N 1
ATOM 661 C CA . ASN A 1 83 ? -11.202 3.674 -7.252 1.00 98.56 83 ASN A CA 1
ATOM 662 C C . ASN A 1 83 ? -10.499 2.328 -7.491 1.00 98.56 83 ASN A C 1
ATOM 664 O O . ASN A 1 83 ? -10.540 1.462 -6.622 1.00 98.56 83 ASN A O 1
ATOM 668 N N . GLU A 1 84 ? -9.836 2.128 -8.635 1.00 98.56 84 GLU A N 1
ATOM 669 C CA . GLU A 1 84 ? -9.253 0.826 -9.012 1.00 98.56 84 GLU A CA 1
ATOM 670 C C . GLU A 1 84 ? -8.115 0.361 -8.090 1.00 98.56 84 GLU A C 1
ATOM 672 O O . GLU A 1 84 ? -7.663 -0.775 -8.195 1.00 98.56 84 GLU A O 1
ATOM 677 N N . LEU A 1 85 ? -7.637 1.208 -7.170 1.00 98.81 85 LEU A N 1
ATOM 678 C CA . LEU A 1 85 ? -6.622 0.797 -6.201 1.00 98.81 85 LEU A CA 1
ATOM 679 C C . LEU A 1 85 ? -7.179 -0.115 -5.101 1.00 98.81 85 LEU A C 1
ATOM 681 O O . LEU A 1 85 ? -6.405 -0.767 -4.399 1.00 98.81 85 LEU A O 1
ATOM 685 N N . VAL A 1 86 ? -8.496 -0.134 -4.901 1.00 98.81 86 VAL A N 1
ATOM 686 C CA . VAL A 1 86 ? -9.149 -0.869 -3.817 1.00 98.81 86 VAL A CA 1
ATOM 687 C C . VAL A 1 86 ? -10.361 -1.636 -4.323 1.00 98.81 86 VAL A C 1
ATOM 689 O O . VAL A 1 86 ? -11.072 -1.213 -5.227 1.00 98.81 86 VAL A O 1
ATOM 692 N N . THR A 1 87 ? -10.637 -2.768 -3.690 1.00 98.44 87 THR A N 1
ATOM 693 C CA . THR A 1 87 ? -11.831 -3.571 -3.984 1.00 98.44 87 THR A CA 1
ATOM 694 C C . THR A 1 87 ? -13.093 -2.981 -3.347 1.00 98.44 87 THR A C 1
ATOM 696 O O . THR A 1 87 ? -14.206 -3.204 -3.821 1.00 98.44 87 THR A O 1
ATOM 699 N N . THR A 1 88 ? -12.940 -2.224 -2.258 1.00 98.19 88 THR A N 1
ATOM 700 C CA . THR A 1 88 ? -13.987 -1.433 -1.603 1.00 98.19 88 THR A CA 1
ATOM 701 C C . THR A 1 88 ? -13.369 -0.147 -1.054 1.00 98.19 88 THR A C 1
ATOM 703 O O . THR A 1 88 ? -12.289 -0.177 -0.471 1.00 98.19 88 THR A O 1
ATOM 706 N N . GLU A 1 89 ? -14.041 0.992 -1.212 1.00 98.38 89 GLU A N 1
ATOM 707 C CA . GLU A 1 89 ? -13.553 2.273 -0.684 1.00 98.38 89 GLU A CA 1
ATOM 708 C C . GLU A 1 89 ? -13.396 2.256 0.844 1.00 98.38 89 GLU A C 1
ATOM 710 O O . GLU A 1 89 ? -14.209 1.675 1.568 1.00 98.38 89 GLU A O 1
ATOM 715 N N . PHE A 1 90 ? -12.363 2.938 1.341 1.00 98.50 90 PHE A N 1
ATOM 716 C CA . PHE A 1 90 ? -12.178 3.151 2.776 1.00 98.50 90 PHE A CA 1
ATOM 717 C C . PHE A 1 90 ? -13.018 4.335 3.282 1.00 98.50 90 PHE A C 1
ATOM 719 O O . PHE A 1 90 ? -13.518 5.156 2.516 1.00 98.50 90 PHE A O 1
ATOM 726 N N . GLU A 1 91 ? -13.124 4.480 4.605 1.00 98.31 91 GLU A N 1
ATOM 727 C CA . GLU A 1 91 ? -13.461 5.778 5.195 1.00 98.31 91 GLU A CA 1
ATOM 728 C C . GLU A 1 91 ? -12.207 6.664 5.159 1.00 98.31 91 GLU A C 1
ATOM 730 O O . GLU A 1 91 ? -11.141 6.262 5.626 1.00 98.31 91 GLU A O 1
ATOM 735 N N . TYR A 1 92 ? -12.317 7.879 4.624 1.00 98.38 92 TYR A N 1
ATOM 736 C CA . TYR A 1 92 ? -11.188 8.803 4.508 1.00 98.38 92 TYR A CA 1
ATOM 737 C C . TYR A 1 92 ? -11.270 9.898 5.573 1.00 98.38 92 TYR A C 1
ATOM 739 O O . TYR A 1 92 ? -12.244 10.643 5.651 1.00 98.38 92 TYR A O 1
ATOM 747 N N . ALA A 1 93 ? -10.218 10.039 6.382 1.00 98.00 93 ALA A N 1
ATOM 748 C CA . ALA A 1 93 ? -10.123 11.082 7.408 1.00 98.00 93 ALA A CA 1
ATOM 749 C C . ALA A 1 93 ? -9.738 12.458 6.832 1.00 98.00 93 ALA A C 1
ATOM 751 O O . ALA A 1 93 ? -9.782 13.474 7.529 1.00 98.00 93 ALA A O 1
ATOM 752 N N . ARG A 1 94 ? -9.318 12.488 5.563 1.00 97.44 94 ARG A N 1
ATOM 753 C CA . ARG A 1 94 ? -9.043 13.686 4.764 1.00 97.44 94 ARG A CA 1
ATOM 754 C C . ARG A 1 94 ? -9.146 13.352 3.277 1.00 97.44 94 ARG A C 1
ATOM 756 O O . ARG A 1 94 ? -9.060 12.189 2.904 1.00 97.44 94 ARG A O 1
ATOM 763 N N . GLU A 1 95 ? -9.259 14.382 2.446 1.00 97.94 95 GLU A N 1
ATOM 764 C CA . GLU A 1 95 ? -9.205 14.238 0.988 1.00 97.94 95 GLU A CA 1
ATOM 765 C C . GLU A 1 95 ? -7.920 13.542 0.521 1.00 97.94 95 GLU A C 1
ATOM 767 O O . GLU A 1 95 ? -6.838 13.726 1.098 1.00 97.94 95 GLU A O 1
ATOM 772 N N . ILE A 1 96 ? -8.042 12.797 -0.571 1.00 98.75 96 ILE A N 1
ATOM 773 C CA . ILE A 1 96 ? -6.919 12.209 -1.290 1.00 98.75 96 ILE A CA 1
ATOM 774 C C . ILE A 1 96 ? -6.232 13.321 -2.082 1.00 98.75 96 ILE A C 1
ATOM 776 O O . ILE A 1 96 ? -6.848 14.043 -2.865 1.00 98.75 96 ILE A O 1
ATOM 780 N N . ARG A 1 97 ? -4.932 13.498 -1.848 1.00 98.44 97 ARG A N 1
ATOM 781 C CA . ARG A 1 97 ? -4.132 14.539 -2.496 1.00 98.44 97 ARG A CA 1
ATOM 782 C C . ARG A 1 97 ? -3.089 13.917 -3.394 1.00 98.44 97 ARG A C 1
ATOM 784 O O . ARG A 1 97 ? -2.236 13.174 -2.921 1.00 98.44 97 ARG A O 1
ATOM 791 N N . SER A 1 98 ? -3.130 14.302 -4.659 1.00 97.50 98 SER A N 1
ATOM 792 C CA . SER A 1 98 ? -2.127 13.947 -5.657 1.00 97.50 98 SER A CA 1
ATOM 793 C C . SER A 1 98 ? -1.237 15.152 -5.931 1.00 97.50 98 SER A C 1
ATOM 795 O O . SER A 1 98 ? -1.735 16.224 -6.277 1.00 97.50 98 SER A O 1
ATOM 797 N N . ASP A 1 99 ? 0.074 14.985 -5.797 1.00 94.62 99 ASP A N 1
ATOM 798 C CA . ASP A 1 99 ? 1.060 15.996 -6.170 1.00 94.62 99 ASP A CA 1
ATOM 799 C C . ASP A 1 99 ? 1.985 15.490 -7.290 1.00 94.62 99 ASP A C 1
ATOM 801 O O . ASP A 1 99 ? 1.561 14.735 -8.171 1.00 94.62 99 ASP A O 1
ATOM 805 N N . ARG A 1 100 ? 3.208 16.016 -7.362 1.00 93.88 100 ARG A N 1
ATOM 806 C CA . ARG A 1 100 ? 4.185 15.608 -8.372 1.00 93.88 100 ARG A CA 1
ATOM 807 C C . ARG A 1 100 ? 4.758 14.224 -8.072 1.00 93.88 100 ARG A C 1
ATOM 809 O O . ARG A 1 100 ? 5.021 13.484 -9.015 1.00 93.88 100 ARG A O 1
ATOM 816 N N . ASP A 1 101 ? 4.950 13.914 -6.794 1.00 95.50 101 ASP A N 1
ATOM 817 C CA . ASP A 1 101 ? 5.802 12.821 -6.343 1.00 95.50 101 ASP A CA 1
ATOM 818 C C . ASP A 1 101 ? 5.046 11.804 -5.477 1.00 95.50 101 ASP A C 1
ATOM 820 O O . ASP A 1 101 ? 5.571 10.722 -5.237 1.00 95.50 101 ASP A O 1
ATOM 824 N N . ALA A 1 102 ? 3.822 12.086 -5.015 1.00 98.06 102 ALA A N 1
ATOM 825 C CA . ALA A 1 102 ? 2.984 11.066 -4.389 1.00 98.06 102 ALA A CA 1
ATOM 826 C C . ALA A 1 102 ? 1.472 11.324 -4.471 1.00 98.06 102 ALA A C 1
ATOM 828 O O . ALA A 1 102 ? 1.012 12.425 -4.779 1.00 98.06 102 ALA A O 1
ATOM 829 N N . VAL A 1 103 ? 0.699 10.281 -4.173 1.00 98.75 103 VAL A N 1
ATOM 830 C CA . VAL A 1 103 ? -0.714 10.359 -3.783 1.00 98.75 103 VAL A CA 1
ATOM 831 C C . VAL A 1 103 ? -0.810 10.015 -2.302 1.00 98.75 103 VAL A C 1
ATOM 833 O O . VAL A 1 103 ? -0.228 9.024 -1.867 1.00 98.75 103 VAL A O 1
ATOM 836 N N . ARG A 1 104 ? -1.491 10.844 -1.506 1.00 98.75 104 ARG A N 1
ATOM 837 C CA . ARG A 1 104 ? -1.528 10.719 -0.042 1.00 98.75 104 ARG A CA 1
ATOM 838 C C . ARG A 1 104 ? -2.926 10.912 0.515 1.00 98.75 104 ARG A C 1
ATOM 840 O O . ARG A 1 104 ? -3.637 11.832 0.118 1.00 98.75 104 ARG A O 1
ATOM 847 N N . THR A 1 105 ? -3.264 10.129 1.531 1.00 98.75 105 THR A N 1
ATOM 848 C CA . THR A 1 105 ? -4.459 10.346 2.355 1.00 98.75 105 THR A CA 1
ATOM 849 C C . THR A 1 105 ? -4.238 9.834 3.787 1.00 98.75 105 THR A C 1
ATOM 851 O O . THR A 1 105 ? -3.099 9.588 4.193 1.00 98.75 105 THR A O 1
ATOM 854 N N . VAL A 1 106 ? -5.286 9.812 4.607 1.00 98.81 106 VAL A N 1
ATOM 855 C CA . VAL A 1 106 ? -5.374 8.998 5.826 1.00 98.81 106 VAL A CA 1
ATOM 856 C C . VAL A 1 106 ? -6.670 8.204 5.727 1.00 98.81 106 VAL A C 1
ATOM 858 O O . VAL A 1 106 ? -7.742 8.805 5.643 1.00 98.81 106 VAL A O 1
ATOM 861 N N . ILE A 1 107 ? -6.565 6.879 5.741 1.00 98.62 107 ILE A N 1
ATOM 862 C CA . ILE A 1 107 ? -7.722 5.982 5.782 1.00 98.62 107 ILE A CA 1
ATOM 863 C C . ILE A 1 107 ? -8.060 5.662 7.238 1.00 98.62 107 ILE A C 1
ATOM 865 O O . ILE A 1 107 ? -7.174 5.609 8.092 1.00 98.62 107 ILE A O 1
ATOM 869 N N . LYS A 1 108 ? -9.335 5.446 7.532 1.00 98.38 108 LYS A N 1
ATOM 870 C CA . LYS A 1 108 ? -9.802 4.884 8.793 1.00 98.38 108 LYS A CA 1
ATOM 871 C C . LYS A 1 108 ? -10.231 3.444 8.542 1.00 98.38 108 LYS A C 1
ATOM 873 O O . LYS A 1 108 ? -11.121 3.188 7.736 1.00 98.38 108 LYS A O 1
ATOM 878 N N . HIS A 1 109 ? -9.587 2.511 9.237 1.00 97.88 109 HIS A N 1
ATOM 879 C CA . HIS A 1 109 ? -9.851 1.076 9.139 1.00 97.88 109 HIS A CA 1
ATOM 880 C C . HIS A 1 109 ? -9.831 0.459 10.534 1.00 97.88 109 HIS A C 1
ATOM 882 O O . HIS A 1 109 ? -8.879 0.681 11.279 1.00 97.88 109 HIS A O 1
ATOM 888 N N . ALA A 1 110 ? -10.884 -0.274 10.906 1.00 96.12 110 ALA A N 1
ATOM 889 C CA . ALA A 1 110 ? -11.042 -0.868 12.242 1.00 96.12 110 ALA A CA 1
ATOM 890 C C . ALA A 1 110 ? -10.685 0.106 13.396 1.00 96.12 110 ALA A C 1
ATOM 892 O O . ALA A 1 110 ? -9.846 -0.191 14.245 1.00 96.12 110 ALA A O 1
ATOM 893 N N . ASP A 1 111 ? -11.281 1.306 13.371 1.00 93.62 111 ASP A N 1
ATOM 894 C CA . ASP A 1 111 ? -11.055 2.410 14.325 1.00 93.62 111 ASP A CA 1
ATOM 895 C C . ASP A 1 111 ? -9.611 2.946 14.418 1.00 93.62 111 ASP A C 1
ATOM 897 O O . ASP A 1 111 ? -9.292 3.741 15.303 1.00 93.62 111 ASP A O 1
ATOM 901 N N . THR A 1 112 ? -8.744 2.582 13.472 1.00 97.31 112 THR A N 1
ATOM 902 C CA . THR A 1 112 ? -7.362 3.069 13.377 1.00 97.31 112 THR A CA 1
ATOM 903 C C . THR A 1 112 ? -7.202 4.007 12.188 1.00 97.31 112 THR A C 1
ATOM 905 O O . THR A 1 112 ? -7.658 3.711 11.085 1.00 97.31 112 THR A O 1
ATOM 908 N N . PHE A 1 113 ? -6.526 5.136 12.404 1.00 98.50 113 PHE A N 1
ATOM 909 C CA . PHE A 1 113 ? -6.115 6.037 11.330 1.00 98.50 113 PHE A CA 1
ATOM 910 C C . PHE A 1 113 ? -4.764 5.591 10.774 1.00 98.50 113 PHE A C 1
ATOM 912 O O . PHE A 1 113 ? -3.772 5.572 11.498 1.00 98.50 113 PHE A O 1
ATOM 919 N N . ILE A 1 114 ? -4.732 5.259 9.489 1.00 98.81 114 ILE A N 1
ATOM 920 C CA . ILE A 1 114 ? -3.555 4.752 8.786 1.00 98.81 114 ILE A CA 1
ATOM 921 C C . ILE A 1 114 ? -3.152 5.783 7.740 1.00 98.81 114 ILE A C 1
ATOM 923 O O . ILE A 1 114 ? -3.944 6.158 6.868 1.00 98.81 114 ILE A O 1
ATOM 927 N N . LYS A 1 115 ? -1.909 6.258 7.818 1.00 98.81 115 LYS A N 1
ATOM 928 C CA . LYS A 1 115 ? -1.329 7.063 6.746 1.00 98.81 115 LYS A CA 1
ATOM 929 C C . LYS A 1 115 ? -1.122 6.158 5.532 1.00 98.81 115 LYS A C 1
ATOM 931 O O . LYS A 1 115 ? -0.526 5.094 5.657 1.00 98.81 115 LYS A O 1
ATOM 936 N N . LEU A 1 116 ? -1.611 6.598 4.377 1.00 98.88 116 LEU A N 1
ATOM 937 C CA . LEU A 1 116 ? -1.478 5.877 3.113 1.00 98.88 116 LEU A CA 1
ATOM 938 C C . LEU A 1 116 ? -0.766 6.762 2.094 1.00 98.88 116 LEU A C 1
ATOM 940 O O . LEU A 1 116 ? -1.202 7.898 1.859 1.00 98.88 116 LEU A O 1
ATOM 944 N N . GLU A 1 117 ? 0.298 6.240 1.488 1.00 98.75 117 GLU A N 1
ATOM 945 C CA . GLU A 1 117 ? 1.067 6.918 0.446 1.00 98.75 117 GLU A CA 1
ATOM 946 C C . GLU A 1 117 ? 1.341 6.008 -0.758 1.00 98.75 117 GLU A C 1
ATOM 948 O O . GLU A 1 117 ? 1.694 4.844 -0.607 1.00 98.75 117 GLU A O 1
ATOM 953 N N . PHE A 1 118 ? 1.240 6.577 -1.959 1.00 98.69 118 PHE A N 1
ATOM 954 C CA . PHE A 1 118 ? 1.739 6.004 -3.209 1.00 98.69 118 PHE A CA 1
ATOM 955 C C . PHE A 1 118 ? 2.810 6.940 -3.761 1.00 98.69 118 PHE A C 1
ATOM 957 O O . PHE A 1 118 ? 2.485 8.035 -4.219 1.00 98.69 118 PHE A O 1
ATOM 964 N N . VAL A 1 119 ? 4.077 6.548 -3.687 1.00 98.00 119 VAL A N 1
ATOM 965 C CA . VAL A 1 119 ? 5.234 7.419 -3.929 1.00 98.00 119 VAL A CA 1
ATOM 966 C C . VAL A 1 119 ? 5.867 7.108 -5.282 1.00 98.00 119 VAL A C 1
ATOM 968 O O . VAL A 1 119 ? 6.222 5.967 -5.561 1.00 98.00 119 VAL A O 1
ATOM 971 N N . SER A 1 120 ? 6.055 8.128 -6.117 1.00 96.81 120 SER A N 1
ATOM 972 C CA . SER A 1 120 ? 6.869 8.050 -7.331 1.00 96.81 120 SER A CA 1
ATOM 973 C C . SER A 1 120 ? 8.331 7.795 -6.961 1.00 96.81 120 SER A C 1
ATOM 975 O O . SER A 1 120 ? 8.956 8.613 -6.289 1.00 96.81 120 SER A O 1
ATOM 977 N N . PHE A 1 121 ? 8.890 6.685 -7.437 1.00 93.06 121 PHE A N 1
ATOM 978 C CA . PHE A 1 121 ? 10.229 6.210 -7.089 1.00 93.06 121 PHE A CA 1
ATOM 979 C C . PHE A 1 121 ? 10.968 5.696 -8.335 1.00 93.06 121 PHE A C 1
ATOM 981 O O . PHE A 1 121 ? 11.341 4.535 -8.431 1.00 93.06 121 PHE A O 1
ATOM 988 N N . ALA A 1 122 ? 11.126 6.569 -9.333 1.00 83.38 122 ALA A N 1
ATOM 989 C CA . ALA A 1 122 ? 11.546 6.189 -10.687 1.00 83.38 122 ALA A CA 1
ATOM 990 C C . ALA A 1 122 ? 13.068 6.088 -10.914 1.00 83.38 122 ALA A C 1
ATOM 992 O O . ALA A 1 122 ? 13.487 5.762 -12.022 1.00 83.38 122 ALA A O 1
ATOM 993 N N . ASP A 1 123 ? 13.884 6.404 -9.906 1.00 80.69 123 ASP A N 1
ATOM 994 C CA . ASP A 1 123 ? 15.342 6.536 -10.052 1.00 80.69 123 ASP A CA 1
ATOM 995 C C . ASP A 1 123 ? 16.120 5.279 -9.615 1.00 80.69 123 ASP A C 1
ATOM 997 O O . ASP A 1 123 ? 17.349 5.302 -9.550 1.00 80.69 123 ASP A O 1
ATOM 1001 N N . TYR A 1 124 ? 15.414 4.186 -9.310 1.00 81.75 124 TYR A N 1
ATOM 1002 C CA . TYR A 1 124 ? 15.987 2.948 -8.786 1.00 81.75 124 TYR A CA 1
ATOM 1003 C C . TYR A 1 124 ? 15.419 1.735 -9.522 1.00 81.75 124 TYR A C 1
ATOM 1005 O O . TYR A 1 124 ? 14.218 1.672 -9.790 1.00 81.75 124 TYR A O 1
ATOM 1013 N N . ASP A 1 125 ? 16.277 0.754 -9.801 1.00 85.25 125 ASP A N 1
ATOM 1014 C CA . ASP A 1 125 ? 15.877 -0.531 -10.376 1.00 85.25 125 ASP A CA 1
ATOM 1015 C C . ASP A 1 125 ? 15.266 -1.411 -9.278 1.00 85.25 125 ASP A C 1
ATOM 1017 O O . ASP A 1 125 ? 15.931 -2.272 -8.706 1.00 85.25 125 ASP A O 1
ATOM 1021 N N . LEU A 1 126 ? 14.001 -1.150 -8.942 1.00 86.50 126 LEU A N 1
ATOM 1022 C CA . LEU A 1 126 ? 13.267 -1.947 -7.963 1.00 86.50 126 LEU A CA 1
ATOM 1023 C C . LEU A 1 126 ? 12.679 -3.202 -8.608 1.00 86.50 126 LEU A C 1
ATOM 1025 O O . LEU A 1 126 ? 12.008 -3.131 -9.642 1.00 86.50 126 LEU A O 1
ATOM 1029 N N . VAL A 1 127 ? 12.853 -4.333 -7.933 1.00 88.31 127 VAL A N 1
ATOM 1030 C CA . VAL A 1 127 ? 12.188 -5.599 -8.241 1.00 88.31 127 VAL A CA 1
ATOM 1031 C C . VAL A 1 127 ? 11.169 -5.896 -7.144 1.00 88.31 127 VAL A C 1
ATOM 1033 O O . VAL A 1 127 ? 11.405 -5.643 -5.961 1.00 88.31 127 VAL A O 1
ATOM 1036 N N . PHE A 1 128 ? 10.008 -6.417 -7.533 1.00 91.19 128 PHE A N 1
ATOM 1037 C CA . PHE A 1 128 ? 9.000 -6.873 -6.584 1.00 91.19 128 PHE A CA 1
ATOM 1038 C C . PHE A 1 128 ? 8.853 -8.386 -6.637 1.00 91.19 128 PHE A C 1
ATOM 1040 O O . PHE A 1 128 ? 8.992 -9.005 -7.692 1.00 91.19 128 PHE A O 1
ATOM 1047 N N . ASP A 1 129 ? 8.489 -8.943 -5.492 1.00 94.75 129 ASP A N 1
ATOM 1048 C CA . ASP A 1 129 ? 7.936 -10.281 -5.384 1.00 94.75 129 ASP A CA 1
ATOM 1049 C C . ASP A 1 129 ? 6.416 -10.180 -5.217 1.00 94.75 129 ASP A C 1
ATOM 1051 O O . ASP A 1 129 ? 5.876 -9.195 -4.702 1.00 94.75 129 ASP A O 1
ATOM 1055 N N . PHE A 1 130 ? 5.710 -11.229 -5.628 1.00 96.19 130 PHE A N 1
ATOM 1056 C CA . PHE A 1 130 ? 4.313 -11.417 -5.265 1.00 96.19 130 PHE A CA 1
ATOM 1057 C C . PHE A 1 130 ? 4.119 -12.824 -4.718 1.00 96.19 130 PHE A C 1
ATOM 1059 O O . PHE A 1 130 ? 4.213 -13.817 -5.436 1.00 96.19 130 PHE A O 1
ATOM 1066 N N . ASP A 1 131 ? 3.852 -12.877 -3.421 1.00 94.81 131 ASP A N 1
ATOM 1067 C CA . ASP A 1 131 ? 3.561 -14.090 -2.678 1.00 94.81 131 ASP A CA 1
ATOM 1068 C C . ASP A 1 131 ? 2.417 -13.783 -1.715 1.00 94.81 131 ASP A C 1
ATOM 1070 O O . ASP A 1 131 ? 2.605 -13.111 -0.696 1.00 94.81 131 ASP A O 1
ATOM 1074 N N . LYS A 1 132 ? 1.225 -14.282 -2.055 1.00 91.69 132 LYS A N 1
ATOM 1075 C CA . LYS A 1 132 ? -0.000 -14.071 -1.277 1.00 91.69 132 LYS A CA 1
ATOM 1076 C C . LYS A 1 132 ? 0.083 -14.699 0.118 1.00 91.69 132 LYS A C 1
ATOM 1078 O O . LYS A 1 132 ? -0.621 -14.267 1.037 1.00 91.69 132 LYS A O 1
ATOM 1083 N N . ASP A 1 133 ? 0.975 -15.673 0.307 1.00 91.12 133 ASP A N 1
ATOM 1084 C CA . ASP A 1 133 ? 1.249 -16.249 1.620 1.00 91.12 133 ASP A CA 1
ATOM 1085 C C . ASP A 1 133 ? 2.109 -15.337 2.505 1.00 91.12 133 ASP A C 1
ATOM 1087 O O . ASP A 1 133 ? 2.219 -15.575 3.708 1.00 91.12 133 ASP A O 1
ATOM 1091 N N . ARG A 1 134 ? 2.659 -14.253 1.949 1.00 92.88 134 ARG A N 1
ATOM 1092 C CA . ARG A 1 134 ? 3.424 -13.244 2.683 1.00 92.88 134 ARG A CA 1
ATOM 1093 C C . ARG A 1 134 ? 2.702 -11.905 2.767 1.00 92.88 134 ARG A C 1
ATOM 1095 O O . ARG A 1 134 ? 2.524 -11.399 3.868 1.00 92.88 134 ARG A O 1
ATOM 1102 N N . PHE A 1 135 ? 2.250 -11.363 1.639 1.00 96.75 135 PHE A N 1
ATOM 1103 C CA . PHE A 1 135 ? 1.439 -10.144 1.586 1.00 96.75 135 PHE A CA 1
ATOM 1104 C C . PHE A 1 135 ? 0.374 -10.261 0.487 1.00 96.75 135 PHE A C 1
ATOM 1106 O O . PHE A 1 135 ? 0.651 -10.822 -0.570 1.00 96.75 135 PHE A O 1
ATOM 1113 N N . PRO A 1 136 ? -0.835 -9.701 0.676 1.00 97.31 136 PRO A N 1
ATOM 1114 C CA . PRO A 1 136 ? -1.902 -9.786 -0.325 1.00 97.31 136 PRO A CA 1
ATOM 1115 C C . PRO A 1 136 ? -1.686 -8.872 -1.544 1.00 97.31 136 PRO A C 1
ATOM 1117 O O . PRO A 1 136 ? -2.496 -8.892 -2.460 1.00 97.31 136 PRO A O 1
ATOM 1120 N N . VAL A 1 137 ? -0.598 -8.102 -1.568 1.00 98.25 137 VAL A N 1
ATOM 1121 C CA . VAL A 1 137 ? -0.194 -7.151 -2.614 1.00 98.25 137 VAL A CA 1
ATOM 1122 C C . VAL A 1 137 ? 1.273 -7.403 -2.987 1.00 98.25 137 VAL A C 1
ATOM 1124 O O . VAL A 1 137 ? 2.022 -7.895 -2.137 1.00 98.25 137 VAL A O 1
ATOM 1127 N N . PRO A 1 138 ? 1.721 -7.081 -4.217 1.00 98.00 138 PRO A N 1
ATOM 1128 C CA . PRO A 1 138 ? 3.138 -7.164 -4.576 1.00 98.00 138 PRO A CA 1
ATOM 1129 C C . PRO A 1 138 ? 3.973 -6.276 -3.655 1.00 98.00 138 PRO A C 1
ATOM 1131 O O . PRO A 1 138 ? 3.529 -5.205 -3.242 1.00 98.00 138 PRO A O 1
ATOM 1134 N N . PHE A 1 139 ? 5.175 -6.722 -3.308 1.00 97.81 139 PHE A N 1
ATOM 1135 C CA . PHE A 1 139 ? 6.007 -6.089 -2.290 1.00 97.81 139 PHE A CA 1
ATOM 1136 C C . PHE A 1 139 ? 7.473 -6.057 -2.703 1.00 97.81 139 PHE A C 1
ATOM 1138 O O . PHE A 1 139 ? 7.927 -6.869 -3.506 1.00 97.81 139 PHE A O 1
ATOM 1145 N N . LEU A 1 140 ? 8.213 -5.094 -2.152 1.00 96.06 140 LEU A N 1
ATOM 1146 C CA . LEU A 1 140 ? 9.618 -4.905 -2.488 1.00 96.06 140 LEU A CA 1
ATOM 1147 C C . LEU A 1 140 ? 10.417 -6.136 -2.058 1.00 96.06 140 LEU A C 1
ATOM 1149 O O . LEU A 1 140 ? 10.280 -6.588 -0.913 1.00 96.06 140 LEU A O 1
ATOM 1153 N N . ASP A 1 141 ? 11.235 -6.659 -2.968 1.00 92.19 141 ASP A N 1
ATOM 1154 C CA . ASP A 1 141 ? 12.081 -7.809 -2.683 1.00 92.19 141 ASP A CA 1
ATOM 1155 C C . ASP A 1 141 ? 13.177 -7.471 -1.645 1.00 92.19 141 ASP A C 1
ATOM 1157 O O . ASP A 1 141 ? 13.252 -6.377 -1.078 1.00 92.19 141 ASP A O 1
ATOM 1161 N N . LYS A 1 142 ? 14.024 -8.452 -1.328 1.00 86.94 142 LYS A N 1
ATOM 1162 C CA . LYS A 1 142 ? 15.122 -8.273 -0.360 1.00 86.94 142 LYS A CA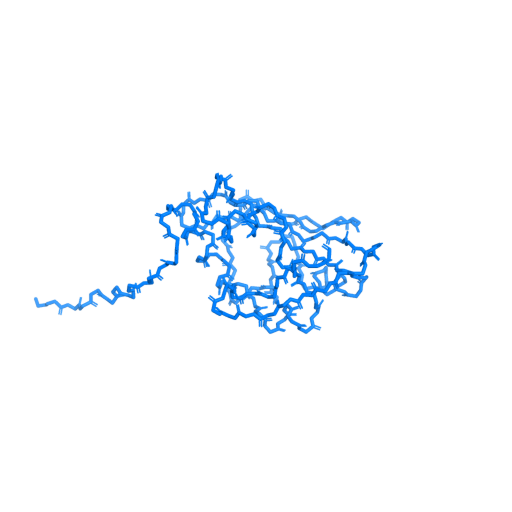 1
ATOM 1163 C C . LYS A 1 142 ? 16.416 -7.741 -0.972 1.00 86.94 142 LYS A C 1
ATOM 1165 O O . LYS A 1 142 ? 17.366 -7.529 -0.219 1.00 86.94 142 LYS A O 1
ATOM 1170 N N . GLN A 1 143 ? 16.499 -7.662 -2.297 1.00 84.69 143 GLN A N 1
ATOM 1171 C CA . GLN A 1 143 ? 17.753 -7.424 -3.013 1.00 84.69 143 GLN A CA 1
ATOM 1172 C C . GLN A 1 143 ? 17.833 -6.021 -3.621 1.00 84.69 143 GLN A C 1
ATOM 1174 O O . GLN A 1 143 ? 18.947 -5.575 -3.901 1.00 84.69 143 GLN A O 1
ATOM 1179 N N . SER A 1 144 ? 16.687 -5.357 -3.797 1.00 80.56 144 SER A N 1
ATOM 1180 C CA . SER A 1 144 ? 16.562 -3.965 -4.242 1.00 80.56 144 SER A CA 1
ATOM 1181 C C . SER A 1 144 ? 17.073 -2.951 -3.219 1.00 80.56 144 SER A C 1
ATOM 1183 O O . SER A 1 144 ? 16.966 -3.206 -1.995 1.00 80.56 144 SER A O 1
#

Foldseek 3Di:
DDDDPPPPVPVDPADDPLLSQVQVVLLFFDQVLCVVLVWAWDDDSLVCLVPRNPDDDRATETERQAPSSQVSQVVQDDQQFSGNGGPDTFAWPGTFDDDDFWTWTWGQTPNDTYTYIRGYNHPDPWDWDDDVVSGVHIHTDPPD

Mean predicted aligned error: 5.18 Å

Nearest PDB structures (foldseek):
  1vj7-assembly2_B  TM=4.594E-01  e=3.012E-01  Streptococcus dysgalactiae subsp. equisimilis
  3gfg-assembly2_D  TM=3.755E-01  e=3.081E+00  Bacillus subtilis subsp. subtilis str. 168

Solvent-accessible surface area (backbone atoms only — not comparable to full-atom values): 8166 Å² total; per-residue (Å²): 133,88,79,80,80,80,72,76,77,75,78,56,95,50,89,51,69,67,49,37,50,49,53,58,55,46,62,37,39,30,36,68,54,24,60,77,39,52,41,22,40,29,63,69,24,52,53,18,68,69,51,82,54,77,48,94,52,70,51,46,36,30,37,9,45,34,71,65,24,38,46,52,56,61,71,52,36,52,52,86,47,54,52,67,56,31,77,59,85,73,50,63,81,47,61,39,44,76,66,98,51,38,37,39,40,30,37,45,53,97,94,38,82,26,46,37,38,41,33,56,41,60,92,48,87,69,52,69,45,77,46,72,93,78,38,60,42,28,24,58,45,92,82,94

Sequence (144 aa):
MAALCQQHIDMSRYNQQHHKIIESALNNFDADFFCANNIIFGGGTRIALELDEYRESIDIDFLCPNKDSYRAVRGTVDNIQLNELVTTEFEYAREIRSDRDAVRTVIKHADTFIKLEFVSFADYDLVFDFDKDRFPVPFLDKQS